Protein AF-A0A937EFK9-F1 (afdb_monomer_lite)

Radius of gyration: 27.72 Å; chains: 1; bounding box: 49×75×52 Å

Structure (mmCIF, N/CA/C/O backbone):
data_AF-A0A937EFK9-F1
#
_entry.id   AF-A0A937EFK9-F1
#
loop_
_atom_site.group_PDB
_atom_site.id
_atom_site.type_symbol
_atom_site.label_atom_id
_atom_site.label_alt_id
_atom_site.label_comp_id
_atom_site.label_asym_id
_atom_site.label_entity_id
_atom_site.label_seq_id
_atom_site.pdbx_PDB_ins_code
_atom_site.Cartn_x
_atom_site.Cartn_y
_atom_site.Cartn_z
_atom_site.occupancy
_atom_site.B_iso_or_equiv
_atom_site.auth_seq_id
_atom_site.auth_comp_id
_atom_site.auth_asym_id
_atom_site.auth_atom_id
_atom_site.pdbx_PDB_model_num
ATOM 1 N N . MET A 1 1 ? 10.883 -8.262 1.377 1.00 66.38 1 MET A N 1
ATOM 2 C CA . MET A 1 1 ? 10.722 -7.806 -0.018 1.00 66.38 1 MET A CA 1
ATOM 3 C C . MET A 1 1 ? 10.835 -6.295 -0.042 1.00 66.38 1 MET A C 1
ATOM 5 O O . MET A 1 1 ? 10.240 -5.651 0.817 1.00 66.38 1 MET A O 1
ATOM 9 N N . THR A 1 2 ? 11.647 -5.743 -0.938 1.00 89.44 2 THR A N 1
ATOM 10 C CA . THR A 1 2 ? 11.799 -4.286 -1.095 1.00 89.44 2 THR A CA 1
ATOM 11 C C . THR A 1 2 ? 10.878 -3.768 -2.204 1.00 89.44 2 THR A C 1
ATOM 13 O O . THR A 1 2 ? 10.520 -4.528 -3.102 1.00 89.44 2 THR A O 1
ATOM 16 N N . ASP A 1 3 ? 10.502 -2.483 -2.172 1.00 90.56 3 ASP A N 1
ATOM 17 C CA . ASP A 1 3 ? 9.634 -1.887 -3.207 1.00 90.56 3 ASP A CA 1
ATOM 18 C C . ASP A 1 3 ? 10.271 -1.928 -4.604 1.00 90.56 3 ASP A C 1
ATOM 20 O O . ASP A 1 3 ? 9.565 -2.026 -5.599 1.00 90.56 3 ASP A O 1
ATOM 24 N N . ALA A 1 4 ? 11.604 -1.867 -4.684 1.00 93.69 4 ALA A N 1
ATOM 25 C CA . ALA A 1 4 ? 12.327 -1.935 -5.952 1.00 93.69 4 ALA A CA 1
ATOM 26 C C . ALA A 1 4 ? 12.211 -3.320 -6.607 1.00 93.69 4 ALA A C 1
ATOM 28 O O . ALA A 1 4 ? 11.994 -3.399 -7.809 1.00 93.69 4 ALA A O 1
ATOM 29 N N . GLN A 1 5 ? 12.298 -4.397 -5.818 1.00 96.56 5 GLN A N 1
ATOM 30 C CA . GLN A 1 5 ? 12.109 -5.761 -6.326 1.00 96.56 5 GLN A CA 1
ATOM 31 C C . GLN A 1 5 ? 10.671 -5.986 -6.799 1.00 96.56 5 GLN A C 1
ATOM 33 O O . GLN A 1 5 ? 10.453 -6.514 -7.880 1.00 96.56 5 GLN A O 1
ATOM 38 N N . ALA A 1 6 ? 9.69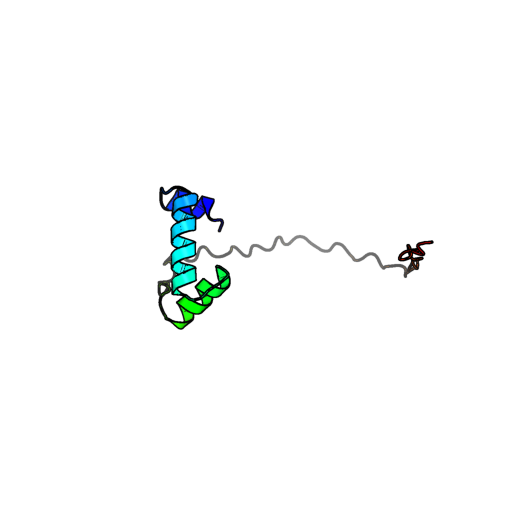0 -5.520 -6.023 1.00 93.50 6 ALA A N 1
ATOM 39 C CA . ALA A 1 6 ? 8.284 -5.627 -6.403 1.00 93.50 6 ALA A CA 1
ATOM 40 C C . ALA A 1 6 ? 7.953 -4.827 -7.675 1.00 93.50 6 ALA A C 1
ATOM 42 O O . ALA A 1 6 ? 7.148 -5.259 -8.494 1.00 93.50 6 ALA A O 1
ATOM 43 N N . ALA A 1 7 ? 8.580 -3.662 -7.853 1.00 96.50 7 ALA A N 1
ATOM 44 C CA . ALA A 1 7 ? 8.420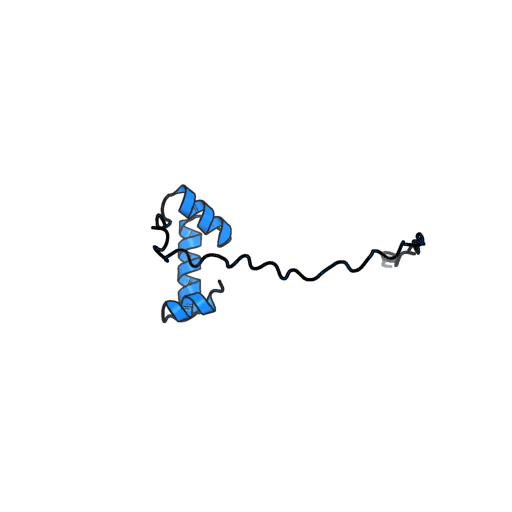 -2.853 -9.053 1.00 96.50 7 ALA A CA 1
ATOM 45 C C . ALA A 1 7 ? 9.007 -3.539 -10.300 1.00 96.50 7 ALA A C 1
ATOM 47 O O . ALA A 1 7 ? 8.375 -3.499 -11.355 1.00 96.50 7 ALA A O 1
ATOM 48 N N . ASP A 1 8 ? 10.163 -4.197 -10.164 1.00 96.75 8 ASP A N 1
ATOM 49 C CA . ASP A 1 8 ? 10.802 -4.978 -11.232 1.00 96.75 8 ASP A CA 1
ATOM 50 C C . ASP A 1 8 ? 9.918 -6.155 -11.678 1.00 96.75 8 ASP A C 1
ATOM 52 O O . ASP A 1 8 ? 9.595 -6.273 -12.860 1.00 96.75 8 ASP A O 1
ATOM 56 N N . GLU A 1 9 ? 9.405 -6.940 -10.723 1.00 96.06 9 GLU A N 1
ATOM 57 C CA . GLU A 1 9 ? 8.479 -8.055 -10.986 1.00 96.06 9 GLU A CA 1
ATOM 58 C C . GLU A 1 9 ? 7.206 -7.608 -11.723 1.00 96.06 9 GLU A C 1
ATOM 60 O O . GLU A 1 9 ? 6.682 -8.328 -12.575 1.00 96.06 9 GLU A O 1
ATOM 65 N N . LEU A 1 10 ? 6.717 -6.403 -11.422 1.00 95.69 10 LEU A N 1
ATOM 66 C CA . LEU A 1 10 ? 5.528 -5.816 -12.040 1.00 95.69 10 LEU A CA 1
ATOM 67 C C . LEU A 1 10 ? 5.835 -4.999 -13.306 1.00 95.69 10 LEU A C 1
ATOM 69 O O . LEU A 1 10 ? 4.906 -4.475 -13.921 1.00 95.69 10 LEU A O 1
ATOM 73 N N . SER A 1 11 ? 7.106 -4.877 -13.710 1.00 97.44 11 SER A N 1
ATOM 74 C CA . SER A 1 11 ? 7.547 -4.043 -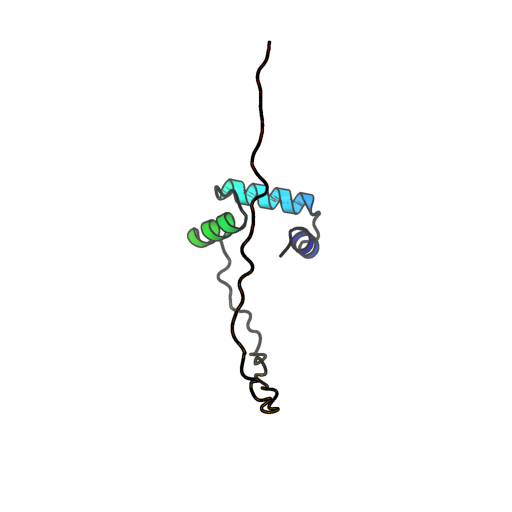14.841 1.00 97.44 11 SER A CA 1
ATOM 75 C C . SER A 1 11 ? 7.068 -2.582 -14.757 1.00 97.44 11 SER A C 1
ATOM 77 O O . SER A 1 11 ? 6.719 -1.962 -15.765 1.00 97.44 11 SER A O 1
ATOM 79 N N . VAL A 1 12 ? 7.049 -2.009 -13.549 1.00 97.69 12 VAL A N 1
ATOM 80 C CA . VAL A 1 12 ? 6.677 -0.607 -13.287 1.00 97.69 12 VAL A CA 1
ATOM 81 C C . VAL A 1 12 ? 7.829 0.164 -12.649 1.00 97.69 12 VAL A C 1
ATOM 83 O O . VAL A 1 12 ? 8.769 -0.407 -12.107 1.00 97.69 12 VAL A O 1
ATOM 86 N N . SE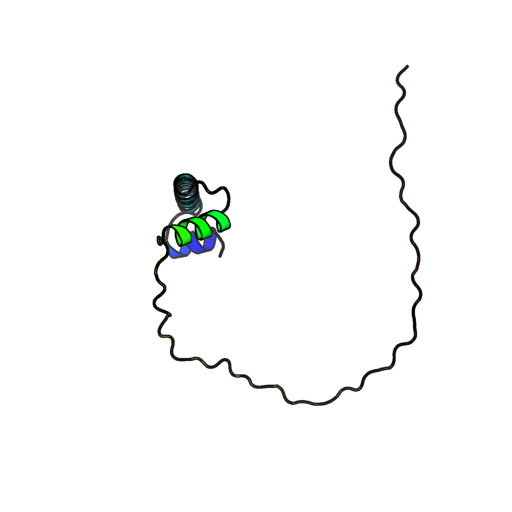R A 1 13 ? 7.757 1.498 -12.666 1.00 97.94 13 SER A N 1
ATOM 87 C CA . SER A 1 13 ? 8.732 2.305 -11.929 1.00 97.94 13 SER A CA 1
ATOM 88 C C . SER A 1 13 ? 8.531 2.172 -10.413 1.00 97.94 13 SER A C 1
ATOM 90 O O . SER A 1 13 ? 7.395 2.098 -9.935 1.00 97.94 13 SER A O 1
ATOM 92 N N . THR A 1 14 ? 9.614 2.249 -9.634 1.00 97.69 14 THR A N 1
ATOM 93 C CA . THR A 1 14 ? 9.551 2.246 -8.160 1.00 97.69 14 THR A CA 1
ATOM 94 C C . THR A 1 14 ? 8.625 3.338 -7.622 1.00 97.69 14 THR A C 1
ATOM 96 O O . THR A 1 14 ? 7.896 3.116 -6.660 1.00 97.69 14 THR A O 1
ATOM 99 N N . ARG A 1 15 ? 8.606 4.515 -8.265 1.00 96.75 15 ARG A N 1
ATOM 100 C CA . ARG A 1 15 ? 7.718 5.625 -7.891 1.00 96.75 15 ARG A CA 1
ATOM 101 C C . ARG A 1 15 ? 6.248 5.255 -8.085 1.00 96.75 15 ARG A C 1
ATOM 103 O O . ARG A 1 15 ? 5.438 5.533 -7.211 1.00 96.75 15 ARG A O 1
ATOM 110 N N . THR A 1 16 ? 5.914 4.615 -9.205 1.00 97.69 16 THR A N 1
ATOM 111 C CA . THR A 1 16 ? 4.552 4.143 -9.498 1.00 97.69 16 THR A CA 1
ATOM 112 C C . THR A 1 16 ? 4.112 3.096 -8.480 1.00 97.69 16 THR A C 1
ATOM 114 O O . THR A 1 16 ? 3.024 3.208 -7.923 1.00 97.69 16 THR A O 1
ATOM 117 N N . TYR A 1 17 ? 4.987 2.135 -8.172 1.00 96.00 17 TYR A N 1
ATOM 118 C CA . TYR A 1 17 ? 4.722 1.140 -7.135 1.00 96.00 17 TYR A CA 1
ATOM 119 C C . TYR A 1 17 ? 4.466 1.800 -5.771 1.00 96.00 17 TYR A C 1
ATOM 121 O O . TYR A 1 17 ? 3.486 1.486 -5.100 1.00 96.00 17 TYR A O 1
ATOM 129 N N . GLN A 1 18 ? 5.293 2.774 -5.381 1.00 95.44 18 GLN A N 1
ATOM 130 C CA . GLN A 1 18 ? 5.113 3.520 -4.132 1.00 95.44 18 GLN A CA 1
ATOM 131 C C . GLN A 1 18 ? 3.803 4.320 -4.096 1.00 95.44 18 GLN A C 1
ATOM 133 O O . GLN A 1 18 ? 3.155 4.340 -3.051 1.00 95.44 18 GLN A O 1
ATOM 138 N N . CYS A 1 19 ? 3.388 4.940 -5.208 1.00 96.69 19 CYS A N 1
ATOM 139 C CA . CYS A 1 19 ? 2.086 5.608 -5.307 1.00 96.69 19 CYS A CA 1
ATOM 140 C C . CYS A 1 19 ? 0.935 4.626 -5.049 1.00 96.69 19 CYS A C 1
ATOM 142 O O . CYS A 1 19 ? 0.088 4.906 -4.205 1.00 96.69 19 CYS A O 1
ATOM 144 N N . TYR A 1 20 ? 0.954 3.446 -5.676 1.00 96.56 20 TYR A N 1
ATOM 145 C CA . TYR A 1 20 ? -0.072 2.425 -5.441 1.00 96.56 20 TYR A CA 1
ATOM 146 C C . TYR A 1 20 ? -0.073 1.904 -4.004 1.00 96.56 20 TYR A C 1
ATOM 148 O O . TYR A 1 20 ? -1.134 1.769 -3.400 1.00 96.56 20 TYR A O 1
ATOM 156 N N . VAL A 1 21 ? 1.099 1.661 -3.411 1.00 95.19 21 VAL A N 1
ATOM 157 C CA . VAL A 1 21 ? 1.184 1.247 -2.002 1.00 95.19 21 VAL A CA 1
ATOM 158 C C . VAL A 1 21 ? 0.615 2.327 -1.082 1.00 95.19 21 VAL A C 1
ATOM 160 O O . VAL A 1 21 ? -0.112 2.000 -0.147 1.00 95.19 21 VAL A O 1
ATOM 163 N N . ALA A 1 22 ? 0.906 3.604 -1.336 1.00 96.38 22 ALA A N 1
ATOM 164 C CA . ALA A 1 22 ? 0.356 4.707 -0.552 1.00 96.38 22 ALA A CA 1
ATOM 165 C C . ALA A 1 22 ? -1.175 4.785 -0.661 1.00 96.38 22 ALA A C 1
ATOM 167 O O . ALA A 1 22 ? -1.844 4.946 0.359 1.00 96.38 22 ALA A O 1
ATOM 168 N N . GLU A 1 23 ? -1.732 4.609 -1.860 1.00 97.44 23 GLU A N 1
ATOM 169 C CA . GLU A 1 23 ? -3.183 4.563 -2.080 1.00 97.44 23 GLU A CA 1
ATOM 170 C C . GLU A 1 23 ? -3.838 3.385 -1.347 1.00 97.44 23 GLU A C 1
ATOM 172 O O . GLU A 1 23 ? -4.839 3.567 -0.653 1.00 97.44 23 GLU A O 1
ATOM 177 N N . VAL A 1 24 ? -3.240 2.193 -1.421 1.00 95.94 24 VAL A N 1
ATOM 178 C CA . VAL A 1 24 ? -3.716 1.001 -0.701 1.00 95.94 24 VAL A CA 1
ATOM 179 C C . VAL A 1 24 ? -3.659 1.214 0.813 1.00 95.94 24 VAL A C 1
ATOM 181 O O . VAL A 1 24 ? -4.622 0.913 1.516 1.00 95.94 24 VAL A O 1
ATOM 184 N N . MET A 1 25 ? -2.560 1.763 1.336 1.00 96.75 25 MET A N 1
ATOM 185 C CA . MET A 1 25 ? -2.438 2.070 2.763 1.00 96.75 25 MET A CA 1
ATOM 186 C C . MET A 1 25 ? -3.477 3.102 3.210 1.00 96.75 25 MET A C 1
ATOM 188 O O . MET A 1 25 ? -4.090 2.916 4.260 1.00 96.75 25 MET A O 1
ATOM 192 N N . ALA A 1 26 ? -3.730 4.140 2.408 1.00 97.69 26 ALA A N 1
ATOM 193 C CA . ALA A 1 26 ? -4.760 5.136 2.693 1.00 97.69 26 ALA A CA 1
ATOM 194 C C . ALA A 1 26 ? -6.164 4.511 2.725 1.00 97.69 26 ALA A C 1
ATOM 196 O O . ALA A 1 26 ? -6.919 4.760 3.664 1.00 97.69 26 ALA A O 1
ATOM 197 N N . ALA A 1 27 ? -6.488 3.645 1.760 1.00 97.56 27 ALA A N 1
ATOM 198 C CA . ALA A 1 27 ? -7.763 2.929 1.715 1.00 97.56 27 ALA A CA 1
ATOM 199 C C . ALA A 1 27 ? -7.954 1.977 2.911 1.00 97.56 27 ALA A C 1
ATOM 201 O O . ALA A 1 27 ? -9.067 1.821 3.408 1.00 97.56 27 ALA A O 1
ATOM 202 N N . LEU A 1 28 ? -6.869 1.371 3.403 1.00 97.44 28 LEU A N 1
ATOM 203 C CA . LEU A 1 28 ? -6.877 0.477 4.566 1.00 97.44 28 LEU A CA 1
ATOM 204 C C . LEU A 1 28 ? -6.750 1.214 5.912 1.00 97.44 28 LEU A C 1
ATOM 206 O O . LEU A 1 28 ? -6.778 0.569 6.962 1.00 97.44 28 LEU A O 1
ATOM 210 N N . GLY A 1 29 ? -6.579 2.542 5.910 1.00 97.12 29 GLY A N 1
ATOM 211 C CA . GLY A 1 29 ? -6.329 3.325 7.124 1.00 97.12 29 GLY A CA 1
ATOM 212 C C . GLY A 1 29 ? -5.030 2.930 7.839 1.00 97.12 29 GLY A C 1
ATOM 213 O O . GLY A 1 29 ? -4.972 2.924 9.070 1.00 97.12 29 GLY A O 1
ATOM 214 N N . ALA A 1 30 ? -4.007 2.547 7.075 1.00 97.56 30 ALA A N 1
ATOM 215 C CA . ALA A 1 30 ? -2.732 2.057 7.575 1.00 97.56 30 ALA A CA 1
ATOM 216 C C . ALA A 1 30 ? -1.608 3.092 7.414 1.00 97.56 30 ALA A C 1
ATOM 218 O O . ALA A 1 30 ? -1.524 3.795 6.411 1.00 97.56 30 ALA A O 1
ATOM 219 N N . THR A 1 31 ? -0.696 3.146 8.384 1.00 95.00 31 THR A N 1
ATOM 220 C CA . THR A 1 31 ? 0.505 4.005 8.364 1.00 95.00 31 THR A CA 1
ATOM 221 C C . THR A 1 31 ? 1.789 3.224 8.078 1.00 95.00 31 THR A C 1
ATOM 223 O O . THR A 1 31 ? 2.858 3.804 7.907 1.00 95.00 31 THR A O 1
ATOM 226 N N . SER A 1 32 ? 1.693 1.895 8.020 1.00 94.50 32 SER A N 1
ATOM 227 C CA . SER A 1 32 ? 2.795 0.979 7.738 1.00 94.50 32 SER A CA 1
ATOM 228 C C . SER A 1 32 ? 2.315 -0.171 6.863 1.00 94.50 32 SER A C 1
ATOM 230 O O . SER A 1 32 ? 1.185 -0.641 7.004 1.00 94.50 32 SER A O 1
ATOM 232 N N . ARG A 1 33 ? 3.206 -0.698 6.014 1.00 89.50 33 ARG A N 1
ATOM 233 C CA . ARG A 1 33 ? 2.923 -1.876 5.178 1.00 89.50 33 ARG A CA 1
ATOM 234 C C . ARG A 1 33 ? 2.531 -3.100 6.001 1.00 89.50 33 ARG A C 1
ATOM 236 O O . ARG A 1 33 ? 1.702 -3.889 5.565 1.00 89.50 33 ARG A O 1
ATOM 243 N N . PHE A 1 34 ? 3.093 -3.244 7.201 1.00 92.25 34 PHE A N 1
ATOM 244 C CA . PHE A 1 34 ? 2.725 -4.340 8.096 1.00 92.25 34 PHE A CA 1
ATOM 245 C C . PHE A 1 34 ? 1.274 -4.209 8.571 1.00 92.25 34 PHE A C 1
ATOM 247 O O . PHE A 1 34 ? 0.500 -5.159 8.490 1.00 92.25 34 PHE A O 1
ATOM 254 N N . GLN A 1 35 ? 0.886 -3.005 8.998 1.00 95.56 35 GLN A N 1
ATOM 255 C CA . GLN A 1 35 ? -0.485 -2.719 9.409 1.00 95.56 35 GLN A CA 1
ATOM 256 C C . GLN A 1 35 ? -1.462 -2.906 8.242 1.00 95.56 35 GLN A C 1
ATOM 258 O O . GLN A 1 35 ? -2.527 -3.484 8.434 1.00 95.56 35 GLN A O 1
ATOM 263 N N . ALA A 1 36 ? -1.089 -2.472 7.037 1.00 95.75 36 ALA A N 1
ATOM 264 C CA . ALA A 1 36 ? -1.884 -2.687 5.834 1.00 95.75 36 ALA A CA 1
ATOM 265 C C . ALA A 1 36 ? -2.113 -4.184 5.569 1.00 95.75 36 ALA A C 1
ATOM 267 O O . ALA A 1 36 ? -3.244 -4.589 5.322 1.00 95.75 36 ALA A O 1
ATOM 268 N N . GLY A 1 37 ? -1.074 -5.016 5.707 1.00 93.19 37 GLY A N 1
ATOM 269 C CA . GLY A 1 37 ? -1.196 -6.470 5.582 1.00 93.19 37 GLY A CA 1
ATOM 270 C C . GLY A 1 37 ? -2.153 -7.083 6.608 1.00 93.19 37 GLY A C 1
ATOM 271 O O . GLY A 1 37 ? -3.006 -7.888 6.239 1.00 93.19 37 GLY A O 1
ATOM 272 N N . LEU A 1 38 ? -2.068 -6.661 7.874 1.00 95.88 38 LEU A N 1
ATOM 273 C CA . LEU A 1 38 ? -2.973 -7.132 8.927 1.00 95.88 38 LEU A CA 1
ATOM 274 C C . LEU A 1 38 ? -4.430 -6.736 8.643 1.00 95.88 38 LEU A C 1
ATOM 276 O O . LEU A 1 38 ? -5.314 -7.586 8.676 1.00 95.88 38 LEU A O 1
ATOM 280 N N . ARG A 1 39 ? -4.677 -5.466 8.299 1.00 96.06 39 ARG A N 1
ATOM 281 C CA . ARG A 1 39 ? -6.019 -4.971 7.953 1.00 96.06 39 ARG A CA 1
ATOM 282 C C . ARG A 1 39 ? -6.592 -5.667 6.720 1.00 96.06 39 ARG A C 1
ATOM 284 O O . ARG A 1 39 ? -7.762 -6.031 6.709 1.00 96.06 39 ARG A O 1
ATOM 291 N N . ALA A 1 40 ? -5.774 -5.892 5.694 1.00 95.38 40 ALA A N 1
ATOM 292 C CA . ALA A 1 40 ? -6.188 -6.635 4.509 1.00 95.38 40 ALA A CA 1
ATOM 293 C C . ALA A 1 40 ? -6.553 -8.093 4.843 1.00 95.38 40 ALA A C 1
ATOM 295 O O . ALA A 1 40 ? -7.512 -8.619 4.280 1.00 95.38 40 ALA A O 1
ATOM 296 N N . ALA A 1 41 ? -5.835 -8.731 5.775 1.00 94.19 41 ALA A N 1
ATOM 297 C CA . ALA A 1 41 ? -6.157 -10.073 6.257 1.00 94.19 41 ALA A CA 1
ATOM 298 C C . ALA A 1 41 ? -7.482 -10.106 7.039 1.00 94.19 41 ALA A C 1
ATOM 300 O O . ALA A 1 41 ? -8.309 -10.976 6.780 1.00 94.19 41 ALA A O 1
ATOM 301 N N . GLU A 1 42 ? -7.714 -9.138 7.937 1.00 94.44 42 GLU A N 1
ATOM 302 C CA . GLU A 1 42 ? -8.979 -8.982 8.681 1.00 94.44 42 GLU A CA 1
ATOM 303 C C . GLU A 1 42 ? -10.187 -8.834 7.740 1.00 94.44 42 GLU A C 1
ATOM 305 O O . GLU A 1 42 ? -11.269 -9.339 8.032 1.00 94.44 42 GLU A O 1
ATOM 310 N N . LEU A 1 43 ? -9.992 -8.171 6.595 1.00 95.31 43 LEU A N 1
ATOM 311 C CA . LEU A 1 43 ? 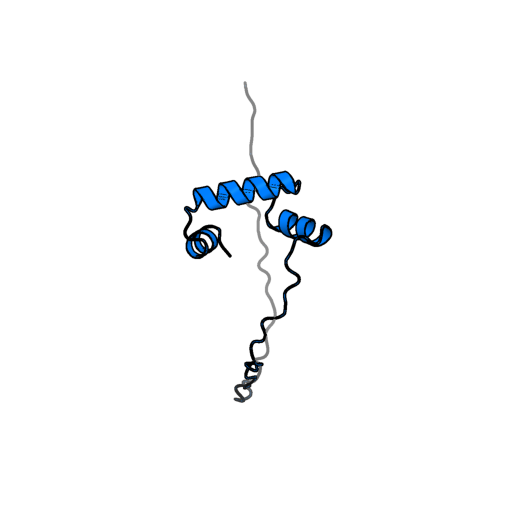-11.012 -7.965 5.564 1.00 95.31 43 LEU A CA 1
ATOM 312 C C . LEU A 1 43 ? -11.117 -9.118 4.549 1.00 95.31 43 LEU A C 1
ATOM 314 O O . LEU A 1 43 ? -11.965 -9.062 3.661 1.00 95.31 43 LEU A O 1
ATOM 318 N N . GLY A 1 44 ? -10.264 -10.144 4.640 1.00 94.25 44 GLY A N 1
ATOM 319 C CA . GLY A 1 44 ? -10.245 -11.259 3.687 1.00 94.25 44 GLY A CA 1
ATOM 320 C C . GLY A 1 44 ? -9.811 -10.869 2.267 1.00 94.25 44 GLY A C 1
ATOM 321 O O . GLY A 1 44 ? -10.183 -11.541 1.309 1.00 94.25 44 GLY A O 1
ATOM 322 N N . LEU A 1 45 ? -9.044 -9.784 2.117 1.00 93.31 45 LEU A N 1
ATOM 323 C CA . LEU A 1 45 ? -8.568 -9.267 0.824 1.00 93.31 45 LEU A CA 1
ATOM 324 C C . LEU A 1 45 ? -7.269 -9.926 0.347 1.00 93.31 45 LEU A C 1
ATOM 326 O O . LEU A 1 45 ? -6.850 -9.720 -0.792 1.00 93.31 45 LEU A O 1
ATOM 330 N N . LEU A 1 46 ? -6.600 -10.680 1.219 1.00 90.56 46 LEU A N 1
ATOM 331 C CA . LEU A 1 46 ? -5.413 -11.435 0.839 1.00 90.56 46 LEU A CA 1
ATOM 332 C C . LEU A 1 46 ? -5.828 -12.699 0.082 1.00 90.56 46 LEU A C 1
ATOM 334 O O . LEU A 1 46 ? -6.818 -13.331 0.459 1.00 90.56 46 LEU A O 1
ATOM 338 N N . PRO A 1 47 ? -5.074 -13.099 -0.957 1.00 84.19 47 PRO A N 1
ATOM 339 C CA . PRO A 1 47 ? -5.337 -14.358 -1.628 1.00 84.19 47 PRO A CA 1
ATOM 340 C C . PRO A 1 47 ? -5.315 -15.476 -0.585 1.00 84.19 47 PRO A C 1
ATOM 342 O O . PRO A 1 47 ? -4.368 -15.588 0.198 1.00 84.19 47 PRO A O 1
ATOM 345 N N . THR A 1 48 ? -6.353 -16.312 -0.574 1.00 74.06 48 THR A N 1
ATOM 346 C CA . THR A 1 48 ? -6.297 -17.599 0.113 1.00 74.06 48 THR A CA 1
ATOM 347 C C . THR A 1 48 ? -5.214 -18.376 -0.604 1.00 74.06 48 THR A C 1
ATOM 349 O O . THR A 1 48 ? -5.458 -18.883 -1.697 1.00 74.06 48 THR A O 1
ATOM 352 N N . ALA A 1 49 ? -3.991 -18.345 -0.077 1.00 64.81 49 ALA A N 1
ATOM 353 C CA . ALA A 1 49 ? -2.870 -19.001 -0.714 1.00 64.81 49 ALA A CA 1
ATOM 354 C C . ALA A 1 49 ? -3.265 -20.463 -0.920 1.00 64.81 49 ALA A C 1
ATOM 356 O O . ALA A 1 49 ? -3.337 -21.233 0.036 1.00 64.81 49 ALA A O 1
ATOM 357 N N . THR A 1 50 ? -3.556 -20.842 -2.166 1.00 55.78 50 THR A N 1
ATOM 358 C CA . THR A 1 50 ? -3.414 -22.227 -2.577 1.00 55.78 50 THR A CA 1
ATOM 359 C C . THR A 1 50 ? -1.947 -22.495 -2.286 1.00 55.78 50 THR A C 1
ATOM 361 O O . THR A 1 50 ? -1.110 -21.809 -2.887 1.00 55.78 50 THR A O 1
ATOM 364 N N . PRO A 1 51 ? -1.608 -23.343 -1.295 1.00 62.59 51 PRO A N 1
ATOM 365 C CA . PRO A 1 51 ? -0.210 -23.623 -1.024 1.00 62.59 51 PRO A CA 1
ATOM 366 C C . PRO A 1 51 ? 0.402 -23.995 -2.372 1.00 62.59 51 PRO A C 1
ATOM 368 O O . PRO A 1 51 ? -0.239 -24.759 -3.105 1.00 62.59 51 PRO A O 1
ATOM 371 N N . PRO A 1 52 ? 1.545 -23.403 -2.768 1.00 63.91 52 PRO A N 1
ATOM 372 C CA . PRO A 1 52 ? 2.175 -23.822 -4.000 1.00 63.91 52 PRO A CA 1
ATOM 373 C C . PRO A 1 52 ? 2.314 -25.330 -3.878 1.00 63.91 52 PRO A C 1
ATOM 375 O O . PRO A 1 52 ? 2.917 -25.825 -2.924 1.00 63.91 52 PRO A O 1
ATOM 378 N N . THR A 1 53 ? 1.695 -26.060 -4.804 1.00 62.44 53 THR A N 1
ATOM 379 C CA . THR A 1 53 ? 1.911 -27.490 -4.994 1.00 62.44 53 THR A CA 1
ATOM 380 C C . THR A 1 53 ? 3.335 -27.669 -5.522 1.00 62.44 53 THR A C 1
ATOM 382 O O . THR A 1 53 ? 3.559 -28.189 -6.607 1.00 62.44 53 THR A O 1
ATOM 385 N N . ALA A 1 54 ? 4.318 -27.154 -4.791 1.00 63.19 54 ALA A N 1
ATOM 386 C CA . ALA A 1 54 ? 5.673 -27.615 -4.875 1.00 63.19 54 ALA A CA 1
ATOM 387 C C . ALA A 1 54 ? 5.623 -29.040 -4.311 1.00 63.19 54 ALA A C 1
ATOM 389 O O . ALA A 1 54 ? 5.123 -29.238 -3.195 1.00 63.19 54 ALA A O 1
ATOM 390 N N . PRO A 1 55 ? 6.082 -30.053 -5.062 1.00 61.56 55 PRO A N 1
ATOM 391 C CA . PRO A 1 55 ? 6.451 -31.316 -4.446 1.00 61.56 55 PRO A CA 1
ATOM 392 C C . PRO A 1 55 ? 7.338 -30.992 -3.245 1.00 61.56 55 PRO A C 1
ATOM 394 O O . PRO A 1 55 ? 8.145 -30.069 -3.337 1.00 61.56 55 PRO A O 1
ATOM 397 N N . LEU A 1 56 ? 7.160 -31.705 -2.130 1.00 53.97 56 LEU A N 1
ATOM 398 C CA . LEU A 1 56 ? 8.071 -31.663 -0.992 1.00 53.97 56 LEU A CA 1
ATOM 399 C C . LEU A 1 56 ? 9.513 -31.818 -1.507 1.00 53.97 56 LEU A C 1
ATOM 401 O O . LEU A 1 56 ? 10.013 -32.934 -1.637 1.00 53.97 56 LEU A O 1
ATOM 405 N N . GLU A 1 57 ? 10.198 -30.712 -1.781 1.00 57.66 57 GLU A N 1
ATOM 406 C CA . GLU A 1 57 ? 11.643 -30.670 -1.710 1.00 57.66 57 GLU A CA 1
ATOM 407 C C . GLU A 1 57 ? 11.896 -30.755 -0.214 1.00 57.66 57 GLU A C 1
ATOM 409 O O . GLU A 1 57 ? 11.773 -29.787 0.539 1.00 57.66 57 GLU A O 1
ATOM 414 N N . THR A 1 58 ? 12.038 -31.996 0.247 1.00 57.34 58 THR A N 1
ATOM 415 C CA . THR A 1 58 ? 12.387 -32.314 1.620 1.00 57.34 58 THR A CA 1
ATOM 416 C C . THR A 1 58 ? 13.512 -31.370 2.023 1.00 57.34 58 THR A C 1
ATOM 418 O O . THR A 1 58 ? 14.525 -31.356 1.314 1.00 57.34 58 THR A O 1
ATOM 421 N N . PRO A 1 59 ? 13.407 -30.607 3.127 1.00 60.31 59 PRO A N 1
ATOM 422 C CA . PRO A 1 59 ? 14.623 -30.117 3.740 1.00 60.31 59 PRO A CA 1
ATOM 423 C C . PRO A 1 59 ? 15.436 -31.379 4.019 1.00 60.31 59 PRO A C 1
ATOM 425 O O . PRO A 1 59 ? 15.033 -32.226 4.817 1.00 60.31 59 PRO A O 1
ATOM 428 N N . SER A 1 60 ? 16.507 -31.577 3.253 1.00 57.84 60 SER A N 1
ATOM 429 C CA . SER A 1 60 ? 17.460 -32.641 3.498 1.00 57.84 60 SER A CA 1
ATOM 430 C C . SER A 1 60 ? 18.104 -32.306 4.831 1.00 57.84 60 SER A C 1
ATOM 432 O O . SER A 1 60 ? 19.117 -31.613 4.900 1.00 57.84 60 SER A O 1
ATOM 434 N N . THR A 1 61 ? 17.476 -32.790 5.899 1.00 58.41 61 THR A N 1
ATOM 435 C CA . THR A 1 61 ? 18.057 -32.973 7.219 1.00 58.41 61 THR A CA 1
ATOM 436 C C . THR A 1 61 ? 19.158 -34.017 7.069 1.00 58.41 61 THR A C 1
ATOM 438 O O . THR A 1 61 ? 19.009 -35.173 7.453 1.00 58.41 61 THR A O 1
ATOM 441 N N . ALA A 1 62 ? 20.260 -33.619 6.444 1.00 56.06 62 ALA A N 1
ATOM 442 C CA . ALA A 1 62 ? 21.528 -34.290 6.595 1.00 56.06 62 ALA A CA 1
ATOM 443 C C . ALA A 1 62 ? 22.197 -33.631 7.807 1.00 56.06 62 ALA A C 1
ATOM 445 O O . ALA A 1 62 ? 22.661 -32.494 7.694 1.00 56.06 62 ALA A O 1
ATOM 446 N N . PRO A 1 63 ? 22.224 -34.272 8.988 1.00 65.44 63 PRO A N 1
ATOM 447 C CA . PRO A 1 63 ? 23.159 -33.842 10.011 1.00 65.44 63 PRO A CA 1
ATOM 448 C C . PRO A 1 63 ? 24.574 -34.077 9.458 1.00 65.44 63 PRO A C 1
ATOM 450 O O . PRO A 1 63 ? 24.849 -35.187 8.990 1.00 65.44 63 PRO A O 1
ATOM 453 N N . PRO A 1 64 ? 25.511 -33.114 9.514 1.00 66.31 64 PRO A N 1
ATOM 454 C CA . PRO A 1 64 ? 26.911 -33.484 9.483 1.00 66.31 64 PRO A CA 1
ATOM 455 C C . PRO A 1 64 ? 27.198 -34.168 10.822 1.00 66.31 64 PRO A C 1
ATOM 457 O O . PRO A 1 64 ? 27.455 -33.528 11.838 1.00 66.31 64 PRO A O 1
ATOM 460 N N . ALA A 1 65 ? 27.088 -35.493 10.842 1.00 60.75 65 ALA A N 1
ATOM 461 C CA . ALA A 1 65 ? 27.692 -36.287 11.892 1.00 60.75 65 ALA A CA 1
ATOM 462 C C . ALA A 1 65 ? 29.215 -36.164 11.748 1.00 60.75 65 ALA A C 1
ATOM 464 O O . ALA A 1 65 ? 29.824 -36.835 10.919 1.00 60.75 65 ALA A O 1
ATOM 465 N N . ALA A 1 66 ? 29.820 -35.300 12.555 1.00 57.88 66 ALA A N 1
ATOM 466 C CA . ALA A 1 66 ? 31.213 -35.413 12.958 1.00 57.88 66 ALA A CA 1
ATOM 467 C C . ALA A 1 66 ? 31.384 -34.829 14.377 1.00 57.88 66 ALA A C 1
ATOM 469 O O . ALA A 1 66 ? 30.616 -33.954 14.774 1.00 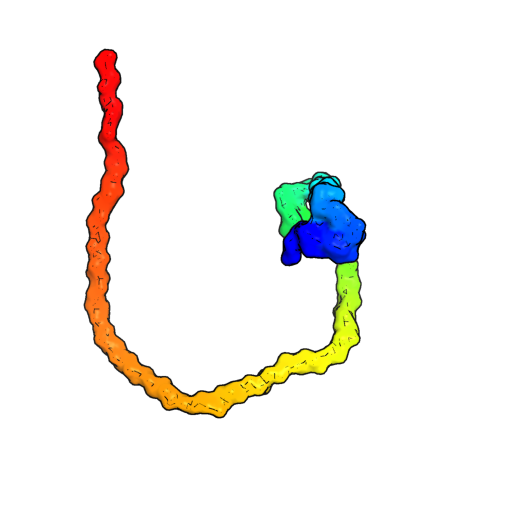57.88 66 ALA A O 1
ATOM 470 N N . PRO A 1 67 ? 32.306 -35.379 15.181 1.00 54.16 67 PRO A N 1
ATOM 471 C CA . PRO A 1 67 ? 32.070 -35.659 16.592 1.00 54.16 67 PRO A CA 1
ATOM 472 C C . PRO A 1 67 ? 32.807 -34.714 17.553 1.00 54.16 67 PRO A C 1
ATOM 474 O O . PRO A 1 67 ? 33.923 -34.298 17.286 1.00 54.16 67 PRO A O 1
ATOM 477 N N . LEU A 1 68 ? 32.179 -34.478 18.712 1.00 56.41 68 LEU A N 1
ATOM 478 C CA . LEU A 1 68 ? 32.789 -34.285 20.036 1.00 56.41 68 LEU A CA 1
ATOM 479 C C . LEU A 1 68 ? 34.127 -33.502 20.090 1.00 56.41 68 LEU A C 1
ATOM 481 O O . LEU A 1 68 ? 35.181 -34.102 20.281 1.00 56.41 68 LEU A O 1
ATOM 485 N N . GLU A 1 69 ? 34.081 -32.166 20.066 1.00 60.22 69 GLU A N 1
ATOM 486 C CA . GLU A 1 69 ? 35.113 -31.372 20.750 1.00 60.22 69 GLU A CA 1
ATOM 487 C C . GLU A 1 69 ? 34.612 -30.993 22.151 1.00 60.22 69 GLU A C 1
ATOM 489 O O . GLU A 1 69 ? 33.604 -30.315 22.343 1.00 60.22 69 GLU A O 1
ATOM 494 N N . THR A 1 70 ? 35.303 -31.557 23.135 1.00 60.81 70 THR A N 1
ATOM 495 C CA . THR A 1 70 ? 35.156 -31.408 24.586 1.00 60.81 70 THR A CA 1
ATOM 496 C C . THR A 1 70 ? 35.121 -29.952 25.074 1.00 60.81 70 THR A C 1
ATOM 498 O O . THR A 1 70 ? 35.807 -29.104 24.507 1.00 60.81 70 THR A O 1
ATOM 501 N N . PRO A 1 71 ? 34.415 -29.655 26.185 1.00 63.97 71 PRO A N 1
ATOM 502 C CA . PRO A 1 71 ? 34.405 -28.322 26.780 1.00 63.97 71 PRO A CA 1
ATOM 503 C C . PRO A 1 71 ? 35.739 -28.027 27.490 1.00 63.97 71 PRO A C 1
ATOM 505 O O . PRO A 1 71 ? 36.141 -28.813 28.351 1.00 63.97 71 PRO A O 1
ATOM 508 N N . PRO A 1 72 ? 36.408 -26.886 27.246 1.00 69.12 72 PRO A N 1
ATOM 509 C CA . PRO A 1 72 ? 37.343 -26.356 28.221 1.00 69.12 72 PRO A CA 1
ATOM 510 C C . PRO A 1 72 ? 36.565 -25.612 29.316 1.00 69.12 72 PRO A C 1
ATOM 512 O O . PRO A 1 72 ? 35.889 -24.611 29.084 1.00 69.12 72 PRO A O 1
ATOM 515 N N . THR A 1 73 ? 36.663 -26.158 30.524 1.00 61.97 73 THR A N 1
ATOM 516 C CA . THR A 1 73 ? 36.355 -25.549 31.821 1.00 61.97 73 THR A CA 1
ATOM 517 C C . THR A 1 73 ? 36.719 -24.059 31.875 1.00 61.97 73 THR A C 1
ATOM 519 O O . THR A 1 73 ? 37.872 -23.684 31.676 1.00 61.97 73 THR A O 1
ATOM 522 N N . ALA A 1 74 ? 35.738 -23.213 32.194 1.00 61.97 74 ALA A N 1
ATOM 523 C CA . ALA A 1 74 ? 35.941 -21.796 32.486 1.00 61.97 74 ALA A CA 1
ATOM 524 C C . ALA A 1 74 ? 36.776 -21.581 33.766 1.00 61.97 74 ALA A C 1
ATOM 526 O O . ALA A 1 74 ? 36.579 -22.305 34.744 1.00 61.97 74 ALA A O 1
ATOM 527 N N . PRO A 1 75 ? 37.601 -20.523 33.839 1.00 69.88 75 PRO A N 1
ATOM 528 C CA . PRO A 1 75 ? 37.832 -19.793 35.080 1.00 69.88 75 PRO A CA 1
ATOM 529 C C . PRO A 1 75 ? 36.894 -18.565 35.200 1.00 69.88 75 PRO A C 1
ATOM 531 O O . PRO A 1 75 ? 36.364 -18.090 34.193 1.00 69.88 75 PRO A O 1
ATOM 534 N N . PRO A 1 76 ? 36.647 -18.068 36.429 1.00 56.22 76 PRO A N 1
ATOM 535 C CA . PRO A 1 76 ? 35.618 -17.073 36.727 1.00 56.22 76 PRO A CA 1
ATOM 536 C C . PRO A 1 76 ? 36.038 -15.616 36.459 1.00 56.22 76 PRO A C 1
ATOM 538 O O . PRO A 1 76 ? 37.206 -15.290 36.276 1.00 56.22 76 PRO A O 1
ATOM 541 N N . ALA A 1 77 ? 35.001 -14.776 36.473 1.00 53.19 77 ALA A N 1
ATOM 542 C CA . ALA A 1 77 ? 34.893 -13.328 36.311 1.00 53.19 77 ALA A CA 1
ATOM 543 C C . ALA A 1 77 ? 36.054 -12.416 36.758 1.00 53.19 77 ALA A C 1
ATOM 545 O O . ALA A 1 77 ? 36.615 -12.579 37.837 1.00 53.19 77 ALA A O 1
ATOM 546 N N . THR A 1 78 ? 36.170 -11.285 36.051 1.00 59.00 78 THR A N 1
ATOM 547 C CA . THR A 1 78 ? 36.136 -9.957 36.689 1.00 59.00 78 THR A CA 1
ATOM 548 C C . THR A 1 78 ? 35.255 -8.993 35.877 1.00 59.00 78 THR A C 1
ATOM 550 O O . THR A 1 78 ? 35.454 -8.850 34.670 1.00 59.00 78 THR A O 1
ATOM 553 N N . PRO A 1 79 ? 34.268 -8.323 36.503 1.00 62.25 79 PRO A N 1
ATOM 554 C CA . PRO A 1 79 ? 33.580 -7.190 35.906 1.00 62.25 79 PRO A CA 1
ATOM 555 C C . PRO A 1 79 ? 34.469 -5.959 36.099 1.00 62.25 79 PRO A C 1
ATOM 557 O O . PRO A 1 79 ? 34.795 -5.621 37.236 1.00 62.25 79 PRO A O 1
ATOM 560 N N . LEU A 1 80 ? 34.880 -5.281 35.026 1.00 60.06 80 LEU A N 1
ATOM 561 C CA . LEU A 1 80 ? 35.422 -3.935 35.193 1.00 60.06 80 LEU A CA 1
ATOM 562 C C . LEU A 1 80 ? 34.268 -2.937 35.121 1.00 60.06 80 LEU A C 1
ATOM 564 O O . LEU A 1 80 ? 33.708 -2.654 34.065 1.00 60.06 80 LEU A O 1
ATOM 568 N N . GLU A 1 81 ? 33.905 -2.488 36.313 1.00 58.00 81 GLU A N 1
ATOM 569 C CA . GLU A 1 81 ? 33.036 -1.367 36.631 1.00 58.00 81 GLU A CA 1
ATOM 570 C C . GLU A 1 81 ? 33.431 -0.092 35.853 1.00 58.00 81 GLU A C 1
ATOM 572 O O . GLU A 1 81 ? 34.606 0.214 35.649 1.00 58.00 81 GLU A O 1
ATOM 577 N N . THR A 1 82 ? 32.418 0.633 35.383 1.00 58.41 82 THR A N 1
ATOM 578 C CA . THR A 1 82 ? 32.490 1.886 34.611 1.00 58.41 82 THR A CA 1
ATOM 579 C C . THR A 1 82 ? 32.720 3.093 35.533 1.00 58.41 82 THR A C 1
ATOM 581 O O . THR A 1 82 ? 32.174 3.096 36.633 1.00 58.41 82 THR A O 1
ATOM 584 N N . PRO A 1 83 ? 33.355 4.189 35.072 1.00 69.62 83 PRO A N 1
ATOM 585 C CA . PRO A 1 83 ? 32.956 5.517 35.542 1.00 69.62 83 PRO A CA 1
ATOM 586 C C . PRO A 1 83 ? 32.280 6.370 34.445 1.00 69.62 83 PRO A C 1
ATOM 588 O O . PRO A 1 83 ? 32.548 6.207 33.253 1.00 69.62 83 PRO A O 1
ATOM 591 N N . PRO A 1 84 ? 31.375 7.279 34.847 1.00 65.00 84 PRO A N 1
ATOM 592 C CA . PRO A 1 84 ? 30.462 8.011 33.972 1.00 65.00 84 PRO A CA 1
ATOM 593 C C . PRO A 1 84 ? 31.166 9.132 33.197 1.00 65.00 84 PRO A C 1
ATOM 595 O O . PRO A 1 84 ? 31.982 9.861 33.753 1.00 65.00 84 PRO A O 1
ATOM 598 N N . THR A 1 85 ? 30.777 9.360 31.940 1.00 65.81 85 THR A N 1
ATOM 599 C CA . THR A 1 85 ? 30.946 10.688 31.324 1.00 65.81 85 THR A CA 1
ATOM 600 C C . THR A 1 85 ? 29.692 11.500 31.639 1.00 65.81 85 THR A C 1
ATOM 602 O O . THR A 1 85 ? 28.590 11.138 31.234 1.00 65.81 85 THR A O 1
ATOM 605 N N . ALA A 1 86 ? 29.869 12.528 32.466 1.00 64.75 86 ALA A N 1
ATOM 606 C CA . ALA A 1 86 ? 28.828 13.352 33.069 1.00 64.75 86 ALA A CA 1
ATOM 607 C C . ALA A 1 86 ? 27.911 14.092 32.058 1.00 64.75 86 ALA A C 1
ATOM 609 O O . ALA A 1 86 ? 28.356 14.426 30.959 1.00 64.75 86 ALA A O 1
ATOM 610 N N . PRO A 1 87 ? 26.655 14.410 32.445 1.00 66.25 87 PRO A N 1
ATOM 611 C CA . PRO A 1 87 ? 25.813 15.440 31.820 1.00 66.25 87 PRO A CA 1
ATOM 612 C C . PRO A 1 87 ? 26.241 16.878 32.271 1.00 66.25 87 PRO A C 1
ATOM 614 O O . PRO A 1 87 ? 27.200 17.009 33.033 1.00 66.25 87 PRO A O 1
ATOM 617 N N . PRO A 1 88 ? 25.613 17.966 31.765 1.00 57.25 88 PRO A N 1
ATOM 618 C CA . PRO A 1 88 ? 26.257 19.222 31.348 1.00 57.25 88 PRO A CA 1
ATOM 619 C C . PRO A 1 88 ? 26.420 20.296 32.443 1.00 57.25 88 PRO A C 1
ATOM 621 O O . PRO A 1 88 ? 25.680 20.328 33.420 1.00 57.25 88 PRO A O 1
ATOM 624 N N . ALA A 1 89 ? 27.318 21.254 32.198 1.00 59.78 89 ALA A N 1
ATOM 625 C CA . ALA A 1 89 ? 27.385 22.564 32.859 1.00 59.78 89 ALA A CA 1
ATOM 626 C C . ALA A 1 89 ? 27.410 23.649 31.761 1.00 59.78 89 ALA A C 1
ATOM 628 O O . ALA A 1 89 ? 28.098 23.445 30.766 1.00 59.78 89 ALA A O 1
ATOM 629 N N . ALA A 1 90 ? 26.757 24.811 31.805 1.00 63.16 90 ALA A N 1
ATOM 630 C CA . ALA A 1 90 ? 25.717 25.449 32.624 1.00 63.16 90 ALA A CA 1
ATOM 631 C C . ALA A 1 90 ? 25.291 26.734 31.849 1.00 63.16 90 ALA A C 1
ATOM 633 O O . ALA A 1 90 ? 26.111 27.227 31.072 1.00 63.16 90 ALA A O 1
ATOM 634 N N . PRO A 1 91 ? 24.105 27.343 32.054 1.00 65.69 91 PRO A N 1
ATOM 635 C CA . PRO A 1 91 ? 23.938 28.795 31.941 1.00 65.69 91 PRO A CA 1
ATOM 636 C C . PRO A 1 91 ? 24.087 29.435 33.338 1.00 65.69 91 PRO A C 1
ATOM 638 O O . PRO A 1 91 ? 23.707 28.821 34.340 1.00 65.69 91 PRO A O 1
ATOM 641 N N . PRO A 1 92 ? 24.702 30.623 33.435 1.00 67.94 92 PRO A N 1
ATOM 642 C CA . PRO A 1 92 ? 23.896 31.823 33.669 1.00 67.94 92 PRO A CA 1
ATOM 643 C C . PRO A 1 92 ? 24.270 32.980 32.730 1.00 67.94 92 PRO A C 1
ATOM 645 O O . PRO A 1 92 ? 25.440 33.220 32.440 1.00 67.94 92 PRO A O 1
ATOM 648 N N . GLU A 1 93 ? 23.233 33.668 32.263 1.00 64.56 93 GLU A N 1
ATOM 649 C CA . GLU A 1 93 ? 23.299 34.957 31.574 1.00 64.56 93 GLU A CA 1
ATOM 650 C C . GLU A 1 93 ? 23.542 36.069 32.616 1.00 64.56 93 GLU A C 1
ATOM 652 O O . GLU A 1 93 ? 23.033 35.959 33.736 1.00 64.56 93 GLU A O 1
ATOM 657 N N . ASP A 1 94 ? 24.328 37.091 32.264 1.00 69.75 94 ASP A N 1
ATOM 658 C CA . ASP A 1 94 ? 24.368 38.389 32.964 1.00 69.75 94 ASP A CA 1
ATOM 659 C C . ASP A 1 94 ? 23.434 39.367 32.237 1.00 69.75 94 ASP A C 1
ATOM 661 O O . ASP A 1 94 ? 23.512 39.410 30.983 1.00 69.75 94 ASP A O 1
#

Sequence (94 aa):
MTDAQAADELSVSTRTYQCYVAEVMAALGATSRFQAGLRAAELGLLPTATPPTAPLETPSTAPPAAPLETPPTAPPATPLETPPTAPPAAPPED

Secondary structure (DSSP, 8-state):
--HHHHHHHTTS-HHHHHHHHHHHHHHTT-SSHHHHHHHHHHTT-S---------------------------PPP------------------

pLDDT: mean 78.18, std 17.06, range [53.19, 97.94]

Organism: NCBI:txid1695166

Foldseek 3Di:
DDLCVVCVVVVHDSVVSVVVCVVLCVVLVHPDPVSSVVSCVVVVVDPPPPPPPPPPPDPPPPPPPDDDDDDDDDDDDDDDDDDDPDDDDDDDDD

InterPro domains:
  IPR000792 Transcription regulator LuxR, C-terminal [PS50043] (1-44)
  IPR016032 Signal transduction response regulator, C-terminal effector [SSF46894] (1-46)
  IPR036388 Winged helix-like DNA-binding domain superfamily [G3DSA:1.10.10.10] (1-49)